Protein AF-A0A914RBF8-F1 (afdb_monomer_lite)

Structure (mmCIF, N/CA/C/O backbone):
data_AF-A0A914RBF8-F1
#
_entry.id   AF-A0A914RBF8-F1
#
loop_
_atom_site.group_PDB
_atom_site.id
_atom_site.type_symbol
_atom_site.label_atom_id
_atom_site.label_alt_id
_atom_site.label_comp_id
_atom_site.label_asym_id
_atom_site.label_entity_id
_atom_site.label_seq_id
_atom_site.pdbx_PDB_ins_code
_atom_site.Cartn_x
_atom_site.Cartn_y
_atom_site.Cartn_z
_atom_site.occupancy
_atom_site.B_iso_or_equiv
_atom_site.auth_seq_id
_atom_site.auth_comp_id
_atom_site.auth_asym_id
_atom_site.auth_atom_id
_atom_site.pdbx_PDB_model_num
ATOM 1 N N . MET A 1 1 ? 7.954 24.499 -14.916 1.00 30.42 1 MET A N 1
ATOM 2 C CA . MET A 1 1 ? 7.091 23.729 -15.839 1.00 30.42 1 MET A CA 1
ATOM 3 C C . MET A 1 1 ? 6.649 22.461 -15.125 1.00 30.42 1 MET A C 1
ATOM 5 O O . MET A 1 1 ? 7.483 21.594 -14.913 1.00 30.42 1 MET A O 1
ATOM 9 N N . PHE A 1 2 ? 5.389 22.369 -14.696 1.00 33.75 2 PHE A N 1
ATOM 10 C CA . PHE A 1 2 ? 4.812 21.127 -14.166 1.00 33.75 2 PHE A CA 1
ATOM 11 C C . PHE A 1 2 ? 3.818 20.620 -15.201 1.00 33.75 2 PHE A C 1
ATOM 13 O O . PHE A 1 2 ? 2.811 21.271 -15.466 1.00 33.75 2 PHE A O 1
ATOM 20 N N . GLN A 1 3 ? 4.165 19.519 -15.857 1.00 31.67 3 GLN A N 1
ATOM 21 C CA . GLN A 1 3 ? 3.517 19.071 -17.077 1.00 31.67 3 GLN A CA 1
ATOM 22 C C . GLN A 1 3 ? 3.011 17.631 -16.903 1.00 31.67 3 GLN A C 1
ATOM 24 O O . GLN A 1 3 ? 3.772 16.730 -16.564 1.00 31.67 3 GLN A O 1
ATOM 29 N N . PHE A 1 4 ? 1.706 17.483 -17.163 1.00 34.62 4 PHE A N 1
ATOM 30 C CA . PHE A 1 4 ? 0.874 16.275 -17.275 1.00 34.62 4 PHE A CA 1
ATOM 31 C C . PHE A 1 4 ? 0.434 15.545 -15.995 1.00 34.62 4 PHE A C 1
ATOM 33 O O . PHE A 1 4 ? 0.942 14.487 -15.635 1.00 34.62 4 PHE A O 1
ATOM 40 N N . ALA A 1 5 ? -0.671 16.029 -15.418 1.00 35.94 5 ALA A N 1
ATOM 41 C CA . ALA A 1 5 ? -1.619 15.196 -14.684 1.00 35.94 5 ALA A CA 1
ATOM 42 C C . ALA A 1 5 ? -2.454 14.363 -15.681 1.00 35.94 5 ALA A C 1
ATOM 44 O O . ALA A 1 5 ? -3.587 14.709 -16.007 1.00 35.94 5 ALA A O 1
ATOM 45 N N . TYR A 1 6 ? -1.892 13.264 -16.195 1.00 43.06 6 TYR A N 1
ATOM 46 C CA . TYR A 1 6 ? -2.734 12.165 -16.674 1.00 43.06 6 TYR A CA 1
ATOM 47 C C . TYR A 1 6 ? -3.381 11.560 -15.429 1.00 43.06 6 TYR A C 1
ATOM 49 O O . TYR A 1 6 ? -2.685 11.023 -14.569 1.00 43.06 6 TYR A O 1
ATOM 57 N N . VAL A 1 7 ? -4.695 11.718 -15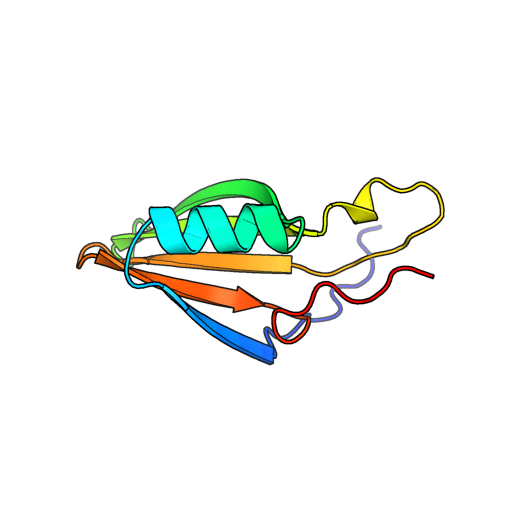.291 1.00 46.44 7 VAL A N 1
ATOM 58 C CA . VAL A 1 7 ? -5.459 11.158 -14.173 1.00 46.44 7 VAL A CA 1
ATOM 59 C C . VAL A 1 7 ? -5.397 9.635 -14.290 1.00 46.44 7 VAL A C 1
ATOM 61 O O . VAL A 1 7 ? -6.207 9.031 -14.989 1.00 46.44 7 VAL A O 1
ATOM 64 N N . LEU A 1 8 ? -4.409 9.013 -13.642 1.00 56.53 8 LEU A N 1
ATOM 65 C CA . LEU A 1 8 ? -4.382 7.574 -13.406 1.00 56.53 8 LEU A CA 1
ATOM 66 C C . LEU A 1 8 ? -5.606 7.254 -12.546 1.00 56.53 8 LEU A C 1
ATOM 68 O O . LEU A 1 8 ? -5.601 7.449 -11.331 1.00 56.53 8 LEU A O 1
ATOM 72 N N . ARG A 1 9 ? -6.706 6.862 -13.189 1.00 62.25 9 ARG A N 1
ATOM 73 C CA . ARG A 1 9 ? -7.884 6.382 -12.475 1.00 62.25 9 ARG A CA 1
ATOM 74 C C . ARG A 1 9 ? -7.519 5.020 -11.905 1.00 62.25 9 ARG A C 1
ATOM 76 O O . ARG A 1 9 ? -7.147 4.131 -12.665 1.00 62.25 9 ARG A O 1
ATOM 83 N N . TYR A 1 10 ? -7.611 4.870 -10.586 1.00 64.19 10 TYR A N 1
ATOM 84 C CA . TYR A 1 10 ? -7.568 3.548 -9.974 1.00 64.19 10 TYR A CA 1
ATOM 85 C C . TYR A 1 10 ? -8.670 2.702 -10.621 1.00 64.19 10 TYR A C 1
ATOM 87 O O . TYR A 1 10 ? -9.836 3.097 -10.602 1.00 64.19 10 TYR A O 1
ATOM 95 N N . ASN A 1 11 ? -8.282 1.616 -11.280 1.00 72.31 11 ASN A N 1
ATOM 96 C CA . ASN A 1 11 ? -9.155 0.799 -12.123 1.00 72.31 11 ASN A CA 1
ATOM 97 C C . ASN A 1 11 ? -9.515 -0.536 -11.464 1.00 72.31 11 ASN A C 1
ATOM 99 O O . ASN A 1 11 ? -10.352 -1.263 -11.992 1.00 72.31 11 ASN A O 1
ATOM 103 N N . HIS A 1 12 ? -8.903 -0.842 -10.320 1.00 81.69 12 HIS A N 1
ATOM 104 C CA . HIS A 1 12 ? -9.111 -2.087 -9.604 1.00 81.69 12 HIS A CA 1
ATOM 105 C C . HIS A 1 12 ? -9.017 -1.891 -8.092 1.00 81.69 12 HIS A C 1
ATOM 107 O O . HIS 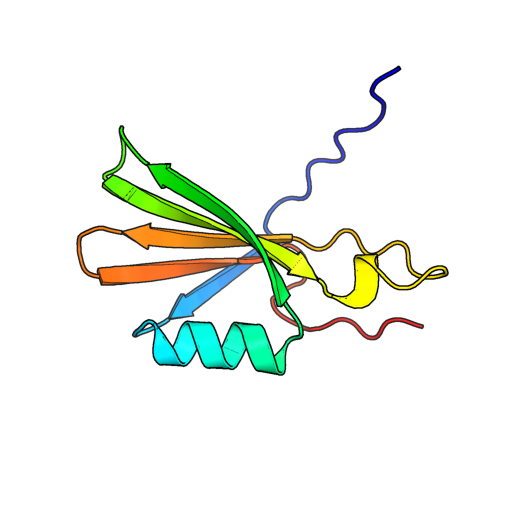A 1 12 ? -8.226 -1.079 -7.603 1.00 81.69 12 HIS A O 1
ATOM 113 N N . GLU A 1 13 ? -9.843 -2.641 -7.365 1.00 88.31 13 GLU A N 1
ATOM 114 C CA . GLU A 1 13 ? -9.893 -2.653 -5.908 1.00 88.31 13 GLU A CA 1
ATOM 115 C C . GLU A 1 13 ? -9.644 -4.072 -5.395 1.00 88.31 13 GLU A C 1
ATOM 117 O O . GLU A 1 13 ? -10.221 -5.032 -5.899 1.00 88.31 13 GLU A O 1
ATOM 122 N N . GLN A 1 14 ? -8.809 -4.178 -4.367 1.00 88.69 14 GLN A N 1
ATOM 123 C CA . GLN A 1 14 ? -8.476 -5.411 -3.670 1.00 88.69 14 GLN A CA 1
ATOM 124 C C . GLN A 1 14 ? -8.713 -5.194 -2.177 1.00 88.69 14 GLN A C 1
ATOM 126 O O . GLN A 1 14 ? -8.195 -4.244 -1.590 1.00 88.69 14 GLN A O 1
ATOM 131 N N . VAL A 1 15 ? -9.485 -6.076 -1.553 1.00 92.44 15 VAL A N 1
ATOM 132 C CA . VAL A 1 15 ? -9.678 -6.076 -0.099 1.00 92.44 15 VAL A CA 1
ATOM 133 C C . VAL A 1 15 ? -8.691 -7.060 0.521 1.00 92.44 15 VAL A C 1
ATOM 135 O O . VAL A 1 15 ? -8.455 -8.129 -0.045 1.00 92.44 15 VAL A O 1
ATOM 138 N N . PHE A 1 16 ? -8.118 -6.688 1.662 1.00 93.25 16 PHE A N 1
ATOM 139 C CA . PHE A 1 16 ? -7.230 -7.534 2.454 1.00 93.25 16 PHE A CA 1
ATOM 140 C C . PHE A 1 16 ? -7.863 -7.780 3.818 1.00 93.25 16 PHE A C 1
ATOM 142 O O . PHE A 1 16 ? -8.393 -6.851 4.432 1.00 93.25 16 PHE A O 1
ATOM 149 N N . ALA A 1 17 ? -7.803 -9.019 4.299 1.00 91.94 17 ALA A N 1
ATOM 150 C CA . ALA A 1 17 ? -8.355 -9.374 5.600 1.00 91.94 17 ALA A CA 1
ATOM 151 C C . ALA A 1 17 ? -7.506 -8.828 6.759 1.00 91.94 17 ALA A C 1
ATOM 153 O O . ALA A 1 17 ? -8.024 -8.597 7.849 1.00 91.94 17 ALA A O 1
ATOM 154 N N . ASN A 1 18 ? -6.198 -8.651 6.542 1.00 93.88 18 ASN A N 1
ATOM 155 C CA . ASN A 1 18 ? -5.248 -8.202 7.556 1.00 93.88 18 ASN A CA 1
ATOM 156 C C . ASN A 1 18 ? -3.948 -7.650 6.934 1.00 93.88 18 ASN A C 1
ATOM 158 O O . ASN A 1 18 ? -3.745 -7.653 5.715 1.00 93.88 18 ASN A O 1
ATOM 162 N N . ASP A 1 19 ? -3.058 -7.172 7.803 1.00 94.31 19 ASP A N 1
ATOM 163 C CA . ASP A 1 19 ? -1.766 -6.602 7.421 1.00 94.31 19 ASP A CA 1
ATOM 164 C C . ASP A 1 19 ? -0.792 -7.626 6.821 1.00 94.31 19 ASP A C 1
ATOM 166 O O . ASP A 1 19 ? 0.050 -7.246 6.001 1.00 94.31 19 ASP A O 1
ATOM 170 N N . ASP A 1 20 ? -0.917 -8.908 7.172 1.00 95.69 20 ASP A N 1
ATOM 171 C CA . ASP A 1 20 ? -0.068 -9.974 6.634 1.00 95.69 20 ASP A CA 1
ATOM 172 C C . ASP A 1 20 ? -0.412 -10.264 5.170 1.00 95.69 20 ASP A C 1
ATOM 174 O O . ASP A 1 20 ? 0.487 -10.351 4.331 1.00 95.69 20 ASP A O 1
ATOM 178 N N . GLU A 1 21 ? -1.702 -10.331 4.828 1.00 94.75 21 GLU A N 1
ATOM 179 C CA . GLU A 1 21 ? -2.164 -10.473 3.442 1.00 94.75 21 GLU A CA 1
ATOM 180 C C . GLU A 1 21 ? -1.722 -9.295 2.576 1.00 94.75 21 GLU A C 1
ATOM 182 O O . GLU A 1 21 ? -1.189 -9.492 1.481 1.00 94.75 21 GLU A O 1
ATOM 187 N N . LEU A 1 22 ? -1.872 -8.069 3.088 1.00 94.12 22 LEU A N 1
ATOM 188 C CA . LEU A 1 22 ? -1.369 -6.879 2.409 1.00 94.12 22 LEU A CA 1
ATOM 189 C C . LEU A 1 22 ? 0.151 -6.961 2.205 1.00 94.12 22 LEU A C 1
ATOM 191 O O . LEU A 1 22 ? 0.652 -6.675 1.118 1.00 94.12 22 LEU A O 1
ATOM 195 N N . SER A 1 23 ? 0.897 -7.343 3.242 1.00 94.56 23 SER A N 1
ATOM 196 C CA . SER A 1 23 ? 2.361 -7.418 3.191 1.00 94.56 23 SER A CA 1
ATOM 197 C C . SER A 1 23 ? 2.839 -8.470 2.194 1.00 94.56 23 SER A C 1
ATOM 199 O O . SER A 1 23 ? 3.771 -8.216 1.424 1.00 94.56 23 SER A O 1
ATOM 201 N N . LYS A 1 24 ? 2.170 -9.627 2.157 1.00 93.44 24 LYS A N 1
ATOM 202 C CA . LYS A 1 24 ? 2.411 -10.680 1.172 1.00 93.44 24 LYS A CA 1
ATOM 203 C C . LYS A 1 24 ? 2.154 -10.164 -0.244 1.00 93.44 24 LYS A C 1
ATOM 205 O O . LYS A 1 24 ? 3.051 -10.252 -1.081 1.00 93.44 24 LYS A O 1
ATOM 210 N N . PHE A 1 25 ? 1.005 -9.529 -0.481 1.00 90.06 25 PHE A N 1
ATOM 211 C CA . PHE A 1 25 ? 0.658 -8.953 -1.782 1.00 90.06 25 PHE A CA 1
ATOM 212 C C . PHE A 1 25 ? 1.671 -7.898 -2.246 1.00 90.06 25 PHE A C 1
ATOM 214 O O . PHE A 1 25 ? 2.131 -7.935 -3.387 1.00 90.06 25 PHE A O 1
ATOM 221 N N . VAL A 1 26 ? 2.063 -6.977 -1.360 1.00 91.19 26 VAL A N 1
ATOM 222 C CA . VAL A 1 26 ? 3.075 -5.944 -1.632 1.00 91.19 26 VAL A CA 1
ATOM 223 C C . VAL A 1 26 ? 4.394 -6.577 -2.074 1.00 91.19 26 VAL A C 1
ATOM 225 O O . VAL A 1 26 ? 4.981 -6.149 -3.070 1.00 91.19 26 VAL A O 1
ATOM 228 N N . LYS A 1 27 ? 4.852 -7.607 -1.355 1.00 89.81 27 LYS A N 1
ATOM 229 C CA . LYS A 1 27 ? 6.122 -8.287 -1.624 1.00 89.81 27 LYS A CA 1
ATOM 230 C C . LYS A 1 27 ? 6.087 -9.067 -2.937 1.00 89.81 27 LYS A C 1
ATOM 232 O O . LYS A 1 27 ? 6.988 -8.898 -3.758 1.00 89.81 27 LYS 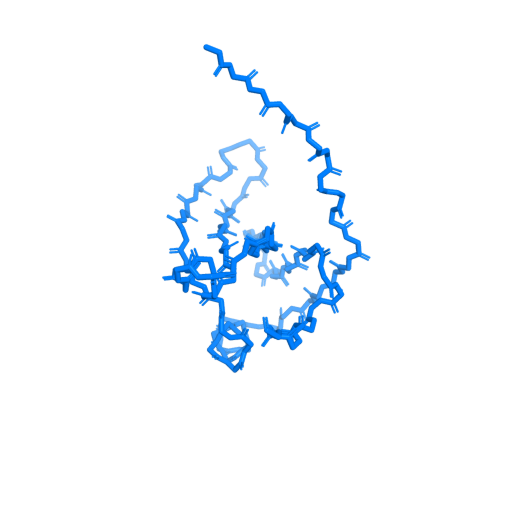A O 1
ATOM 237 N N . GLU A 1 28 ? 5.067 -9.898 -3.133 1.00 88.69 28 GLU A N 1
ATOM 238 C CA . GLU A 1 28 ? 4.941 -10.780 -4.301 1.00 88.69 28 GLU A CA 1
ATOM 239 C C . GLU A 1 28 ? 4.781 -9.984 -5.601 1.00 88.69 28 GLU A C 1
ATOM 241 O O . GLU A 1 28 ? 5.396 -10.324 -6.609 1.00 88.69 28 GLU A O 1
ATOM 246 N N . ASN A 1 29 ? 4.064 -8.857 -5.558 1.00 85.12 29 ASN A N 1
ATOM 247 C CA . ASN A 1 29 ? 3.810 -8.020 -6.735 1.00 85.12 29 ASN A CA 1
ATOM 248 C C . ASN A 1 29 ? 4.825 -6.877 -6.911 1.00 85.12 29 ASN A C 1
ATOM 250 O O . ASN A 1 29 ? 4.725 -6.077 -7.839 1.00 85.12 29 ASN A O 1
ATOM 254 N N . GLY A 1 30 ? 5.844 -6.797 -6.049 1.00 87.12 30 GLY A N 1
ATOM 255 C CA . GLY A 1 30 ? 6.933 -5.836 -6.207 1.00 87.12 30 GLY A CA 1
ATOM 256 C C . GLY A 1 30 ? 6.509 -4.379 -6.019 1.00 87.12 30 GLY A C 1
ATOM 257 O O . GLY A 1 30 ? 6.957 -3.506 -6.762 1.00 87.12 30 GLY A O 1
ATOM 258 N N . TRP A 1 31 ? 5.675 -4.104 -5.022 1.00 88.69 31 TRP A N 1
ATOM 259 C CA . TRP A 1 31 ? 5.303 -2.749 -4.630 1.00 88.69 31 TRP A CA 1
ATOM 260 C C . TRP A 1 31 ? 6.318 -2.167 -3.646 1.00 88.69 31 TRP A C 1
ATOM 262 O O . TRP A 1 31 ? 6.754 -2.823 -2.701 1.00 88.69 31 TRP A O 1
ATOM 272 N N . LEU A 1 32 ? 6.678 -0.901 -3.834 1.00 90.31 32 LEU A N 1
ATOM 273 C CA . LEU A 1 32 ? 7.561 -0.163 -2.939 1.00 90.31 32 LEU A CA 1
ATOM 274 C C . LEU A 1 32 ? 6.787 0.963 -2.266 1.00 90.31 32 LEU A C 1
ATOM 276 O O . LEU A 1 32 ? 6.173 1.799 -2.929 1.00 90.31 32 LEU A O 1
ATOM 280 N N . LYS A 1 33 ? 6.820 0.983 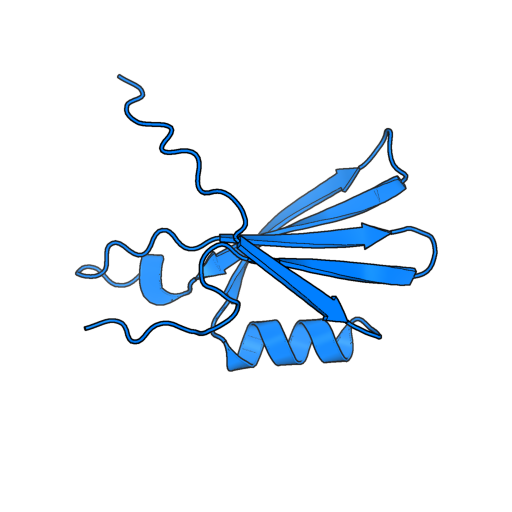-0.932 1.00 93.69 33 LYS A N 1
ATOM 281 C CA . LYS A 1 33 ? 6.155 2.012 -0.133 1.00 93.69 33 LYS A CA 1
ATOM 282 C C . LYS A 1 33 ? 6.823 3.362 -0.382 1.00 93.69 33 LYS A C 1
ATOM 284 O O . LYS A 1 33 ? 8.030 3.515 -0.212 1.00 93.69 33 LYS A O 1
ATOM 289 N N . PHE A 1 34 ? 6.016 4.341 -0.762 1.00 89.06 34 PHE A N 1
ATOM 290 C CA . PHE A 1 34 ? 6.434 5.722 -0.968 1.00 89.06 34 PHE A CA 1
ATOM 291 C C . PHE A 1 34 ? 6.159 6.580 0.257 1.00 89.06 34 PHE A C 1
ATOM 293 O O . PHE A 1 34 ? 7.013 7.341 0.702 1.00 89.06 34 PHE A O 1
ATOM 300 N N . LYS A 1 35 ? 4.929 6.492 0.765 1.00 93.44 35 LYS A N 1
ATOM 301 C CA . LYS A 1 35 ? 4.421 7.429 1.759 1.00 93.44 35 LYS A CA 1
ATOM 302 C C . LYS A 1 35 ? 3.297 6.804 2.561 1.00 93.44 35 LYS A C 1
ATOM 304 O O . LYS A 1 35 ? 2.518 6.020 2.033 1.00 93.44 35 LYS A O 1
ATOM 309 N N . GLU A 1 36 ? 3.185 7.207 3.814 1.00 96.50 36 GLU A N 1
ATOM 310 C CA . GLU A 1 36 ? 2.043 6.918 4.671 1.00 96.50 36 GLU A CA 1
ATOM 311 C C . GLU A 1 36 ? 1.528 8.222 5.276 1.00 96.50 36 GLU A C 1
ATOM 313 O O . GLU A 1 36 ? 2.312 9.105 5.626 1.00 96.50 36 GLU A O 1
ATOM 318 N N . LEU A 1 37 ? 0.208 8.368 5.339 1.00 95.88 37 LEU A N 1
ATOM 319 C CA . LEU A 1 37 ? -0.472 9.557 5.832 1.00 95.88 37 LEU A CA 1
ATOM 320 C C . LEU A 1 37 ? -1.655 9.164 6.707 1.00 95.88 37 LEU A C 1
ATOM 322 O O . LEU A 1 37 ? -2.516 8.401 6.274 1.00 95.88 37 LEU A O 1
ATOM 326 N N . LYS A 1 38 ? -1.757 9.761 7.895 1.00 95.44 38 LYS A N 1
ATOM 327 C CA . LYS A 1 38 ? -2.975 9.679 8.705 1.00 95.44 38 LYS A CA 1
ATOM 328 C C . LYS A 1 38 ? -4.095 10.483 8.034 1.00 95.44 38 LYS A C 1
ATOM 330 O O . LYS A 1 38 ? -3.901 11.646 7.675 1.00 95.44 38 LYS A O 1
ATOM 335 N N . ARG A 1 39 ? -5.278 9.892 7.867 1.00 93.44 39 ARG A N 1
ATOM 336 C CA . ARG A 1 39 ? -6.447 10.529 7.233 1.00 93.44 39 ARG A CA 1
ATOM 337 C C . ARG A 1 39 ? -7.287 11.252 8.291 1.00 93.44 39 ARG A C 1
ATOM 339 O O . ARG A 1 39 ? -8.363 10.797 8.650 1.00 93.44 39 ARG A O 1
ATOM 346 N N . VAL A 1 40 ? -6.806 12.401 8.771 1.00 88.69 40 VAL A N 1
ATOM 347 C CA . VAL A 1 40 ? -7.368 13.137 9.931 1.00 88.69 40 VAL A CA 1
ATOM 348 C C . VAL A 1 40 ? -8.895 13.323 9.8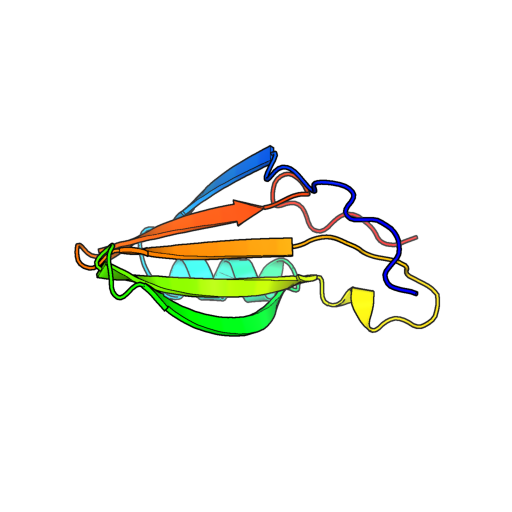93 1.00 88.69 40 VAL A C 1
ATOM 350 O O . VAL A 1 40 ? -9.539 13.189 10.923 1.00 88.69 40 VAL A O 1
ATOM 353 N N . GLN A 1 41 ? -9.485 13.596 8.725 1.00 89.06 41 GLN A N 1
ATOM 354 C CA . GLN A 1 41 ? -10.937 13.809 8.591 1.00 89.06 41 GLN A CA 1
ATOM 355 C C . GLN A 1 41 ? -11.758 12.524 8.407 1.00 89.06 41 GLN A C 1
ATOM 357 O O . GLN A 1 41 ? -12.962 12.545 8.632 1.00 89.06 41 GLN A O 1
ATOM 362 N N . LYS A 1 42 ? -11.140 11.432 7.938 1.00 86.88 42 LYS A N 1
ATOM 363 C CA . LYS A 1 42 ? -11.838 10.181 7.586 1.00 86.88 42 LYS A CA 1
ATOM 364 C C . LYS A 1 42 ? -11.531 9.023 8.538 1.00 86.88 42 LYS A C 1
ATOM 366 O O . LYS A 1 42 ? -12.181 7.996 8.427 1.00 86.88 42 LYS A O 1
ATOM 371 N N . GLY A 1 43 ? -10.565 9.188 9.441 1.00 88.31 43 GLY A N 1
ATOM 372 C CA . GLY A 1 43 ? -10.037 8.094 10.254 1.00 88.31 43 GLY A CA 1
ATOM 373 C C . GLY A 1 43 ? -9.040 7.222 9.486 1.00 88.31 43 GLY A C 1
ATOM 374 O O . GLY A 1 43 ? -8.996 7.224 8.248 1.00 88.31 43 GLY A O 1
ATOM 375 N N . GLY A 1 44 ? -8.193 6.508 10.222 1.00 93.44 44 GLY A N 1
ATOM 376 C CA . GLY A 1 44 ? -7.233 5.563 9.661 1.00 93.44 44 GLY A CA 1
ATOM 377 C C . GLY A 1 44 ? -6.065 6.175 8.878 1.00 93.44 44 GLY A C 1
ATOM 378 O O . GLY A 1 44 ? -5.652 7.325 9.084 1.00 93.44 44 GLY A O 1
ATOM 379 N N . TYR A 1 45 ? -5.508 5.382 7.961 1.00 95.94 45 TYR A N 1
ATOM 380 C CA . TYR A 1 45 ? -4.275 5.673 7.224 1.00 95.94 45 TYR A CA 1
ATOM 381 C C . TYR A 1 45 ? -4.428 5.456 5.716 1.00 95.94 45 TYR A C 1
ATOM 383 O O . TYR A 1 45 ? -5.132 4.565 5.254 1.00 95.94 45 TYR A O 1
ATOM 391 N N . ALA A 1 46 ? -3.727 6.278 4.938 1.00 95.44 46 ALA A N 1
ATOM 392 C CA . ALA A 1 46 ? -3.507 6.104 3.510 1.00 95.44 46 ALA A CA 1
ATOM 393 C C . ALA A 1 46 ? -2.029 5.787 3.267 1.00 95.44 46 ALA A C 1
ATOM 395 O O . ALA A 1 46 ? -1.157 6.570 3.649 1.00 95.44 46 ALA A O 1
ATOM 396 N N . ILE A 1 47 ? -1.747 4.671 2.605 1.00 96.19 47 ILE A N 1
ATOM 397 C CA . ILE A 1 47 ? -0.403 4.235 2.242 1.00 96.19 47 ILE A CA 1
ATOM 398 C C . ILE A 1 47 ? -0.290 4.225 0.722 1.00 96.19 47 ILE A C 1
ATOM 400 O O . ILE A 1 47 ? -1.085 3.602 0.029 1.00 96.19 47 ILE A O 1
ATOM 404 N N . TYR A 1 48 ? 0.712 4.917 0.205 1.00 93.25 48 TYR A N 1
ATOM 405 C CA . TYR A 1 48 ? 0.985 5.027 -1.218 1.00 93.25 48 TYR A CA 1
ATOM 406 C C . TYR A 1 48 ? 2.177 4.149 -1.568 1.00 93.25 48 TYR A C 1
ATOM 408 O O . TYR A 1 48 ? 3.220 4.219 -0.910 1.00 93.25 48 TYR A O 1
ATOM 416 N N . TYR A 1 49 ? 2.034 3.379 -2.636 1.00 91.81 49 TYR A N 1
ATOM 417 C CA . TYR A 1 49 ? 3.074 2.548 -3.217 1.00 91.81 49 TYR A CA 1
ATOM 418 C C . TYR A 1 49 ? 3.259 2.898 -4.693 1.00 91.81 49 TYR A C 1
ATOM 420 O O . TYR A 1 49 ? 2.308 3.286 -5.373 1.00 91.81 49 TYR A O 1
ATOM 428 N N . TYR A 1 50 ? 4.478 2.711 -5.185 1.00 88.38 50 TYR A N 1
ATOM 429 C CA . TYR A 1 50 ? 4.791 2.662 -6.612 1.00 88.38 50 TYR A CA 1
ATOM 430 C C . TYR A 1 50 ? 5.333 1.279 -6.967 1.00 88.38 50 TYR A C 1
ATOM 432 O O . TYR A 1 50 ? 5.885 0.576 -6.116 1.00 88.38 50 TYR A O 1
ATOM 440 N N . CYS A 1 51 ? 5.196 0.880 -8.225 1.00 86.31 51 CYS A N 1
ATOM 441 C CA . CYS A 1 51 ? 5.800 -0.360 -8.704 1.00 86.31 51 CYS A CA 1
ATOM 442 C C . CYS A 1 51 ? 7.339 -0.275 -8.677 1.00 86.31 51 CYS A C 1
ATOM 444 O O . CYS A 1 51 ? 7.919 0.742 -9.069 1.00 86.31 51 CYS A O 1
ATOM 446 N N . LYS A 1 52 ? 8.023 -1.348 -8.254 1.00 85.00 52 LYS A N 1
ATOM 447 C CA . LYS A 1 52 ? 9.492 -1.398 -8.120 1.00 85.00 52 LYS A CA 1
ATOM 448 C C . LYS A 1 52 ? 10.256 -1.025 -9.389 1.00 85.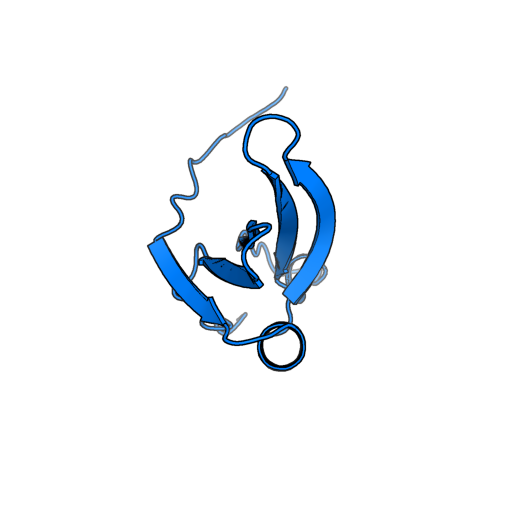00 52 LYS A C 1
ATOM 450 O O . LYS A 1 52 ? 11.349 -0.469 -9.286 1.00 85.00 52 LYS A O 1
ATOM 455 N N . ALA A 1 53 ? 9.692 -1.303 -10.562 1.00 80.19 53 ALA A N 1
ATOM 456 C CA . ALA A 1 53 ? 10.368 -1.073 -11.831 1.00 80.19 53 ALA A CA 1
ATOM 457 C C . ALA A 1 53 ? 10.458 0.402 -12.225 1.00 80.19 53 ALA A C 1
ATOM 459 O O . ALA A 1 53 ? 11.207 0.726 -13.134 1.00 80.19 53 ALA A O 1
ATOM 460 N N . ILE A 1 54 ? 9.795 1.320 -11.507 1.00 76.69 54 ILE A N 1
ATOM 461 C CA . ILE A 1 54 ? 10.047 2.762 -11.675 1.00 76.69 54 ILE A CA 1
ATOM 462 C C . ILE A 1 54 ? 11.525 3.126 -11.441 1.00 76.69 54 ILE A C 1
ATOM 464 O O . ILE A 1 54 ? 11.980 4.189 -11.851 1.00 76.69 54 ILE A O 1
ATOM 468 N N . LYS A 1 55 ? 12.274 2.259 -10.744 1.00 72.50 55 LYS A N 1
ATOM 469 C CA . LYS A 1 55 ? 13.711 2.408 -10.498 1.00 72.50 55 LYS A CA 1
ATOM 470 C C . LYS A 1 55 ? 14.590 1.806 -11.600 1.00 72.50 55 LYS A C 1
ATOM 472 O O . LYS A 1 55 ? 15.806 1.936 -11.511 1.00 72.50 55 LYS A O 1
ATOM 477 N N . TRP A 1 56 ? 14.026 1.105 -12.582 1.00 77.62 56 TRP A N 1
ATOM 478 C CA . TRP A 1 56 ? 14.801 0.533 -13.683 1.00 77.62 56 TRP A CA 1
ATOM 479 C C . TRP A 1 56 ? 15.026 1.629 -14.725 1.00 77.62 56 TRP A C 1
ATOM 481 O O . TRP A 1 56 ? 14.075 2.295 -15.126 1.00 77.62 56 TRP A O 1
ATOM 491 N N . MET A 1 57 ? 16.283 1.844 -15.126 1.00 65.12 57 MET A N 1
ATOM 492 C CA . MET A 1 57 ? 16.679 2.999 -15.950 1.00 65.12 57 MET A CA 1
ATOM 493 C C . MET A 1 57 ? 15.893 3.105 -17.264 1.00 65.12 57 MET A C 1
ATOM 495 O O . MET A 1 57 ? 15.594 4.214 -17.702 1.00 65.12 57 MET A O 1
ATOM 499 N N . ASP A 1 58 ? 15.494 1.966 -17.831 1.00 74.94 58 ASP A N 1
ATOM 500 C CA . ASP A 1 58 ? 14.825 1.888 -19.132 1.00 74.94 58 ASP A CA 1
ATOM 501 C C . ASP A 1 58 ? 13.297 1.733 -19.033 1.00 74.94 58 ASP A C 1
ATOM 503 O O . ASP A 1 58 ? 12.597 1.775 -20.043 1.00 74.94 58 ASP A O 1
ATOM 507 N N . VAL A 1 59 ? 12.741 1.624 -17.819 1.00 69.44 59 VAL A N 1
ATOM 508 C CA . VAL A 1 59 ? 11.308 1.372 -17.617 1.00 69.44 59 VAL A CA 1
ATOM 509 C C . VAL A 1 59 ? 10.601 2.608 -17.075 1.00 69.44 59 VAL A C 1
ATOM 511 O O . VAL A 1 59 ? 10.770 3.024 -15.930 1.00 69.44 59 VAL A O 1
ATOM 514 N N . ARG A 1 60 ? 9.696 3.174 -17.881 1.00 71.38 60 ARG A N 1
ATOM 515 C CA . ARG A 1 60 ? 8.806 4.273 -17.464 1.00 71.38 60 ARG A CA 1
ATOM 516 C C . ARG A 1 60 ? 7.504 3.749 -16.858 1.00 71.38 60 ARG A C 1
ATOM 518 O O . ARG A 1 60 ? 6.417 4.093 -17.324 1.00 71.38 60 ARG A O 1
ATOM 525 N N . CYS A 1 61 ? 7.605 2.934 -15.811 1.00 77.62 61 CYS A N 1
ATOM 526 C CA . CYS A 1 61 ? 6.425 2.456 -15.096 1.00 77.62 61 CYS A CA 1
ATOM 527 C C . CYS A 1 61 ? 5.756 3.610 -14.330 1.00 77.62 61 CYS A C 1
ATOM 529 O O . CYS A 1 61 ? 6.413 4.363 -13.612 1.00 77.62 61 CYS A O 1
ATOM 531 N N . ARG A 1 62 ? 4.431 3.736 -14.463 1.00 77.56 62 ARG A N 1
ATOM 532 C CA . ARG A 1 62 ? 3.622 4.771 -13.791 1.00 77.56 62 ARG A CA 1
ATOM 533 C C . ARG A 1 62 ? 2.607 4.201 -12.804 1.00 77.56 62 ARG A C 1
ATOM 535 O O . ARG A 1 62 ? 1.754 4.941 -12.325 1.00 77.56 62 ARG A O 1
ATOM 542 N N . HIS A 1 63 ? 2.667 2.902 -12.522 1.00 82.62 63 HIS A N 1
ATOM 543 C CA . HIS A 1 63 ? 1.669 2.260 -11.682 1.00 82.62 63 HIS A CA 1
ATOM 544 C C . HIS A 1 63 ? 1.808 2.634 -10.216 1.00 82.62 63 HIS A C 1
ATOM 546 O O . HIS A 1 63 ? 2.903 2.648 -9.642 1.00 82.62 63 HIS A O 1
ATOM 552 N N . MET A 1 64 ? 0.648 2.912 -9.634 1.00 87.50 64 MET A N 1
ATOM 553 C CA . MET A 1 64 ? 0.482 3.344 -8.263 1.00 87.50 64 MET A CA 1
ATOM 554 C C . MET A 1 64 ? -0.539 2.445 -7.582 1.00 87.50 64 MET A C 1
ATOM 556 O O . MET A 1 64 ? -1.543 2.048 -8.177 1.00 87.50 64 MET A O 1
ATOM 560 N N . MET A 1 65 ? -0.305 2.193 -6.301 1.00 90.88 65 MET A N 1
ATOM 561 C CA . MET A 1 65 ? -1.290 1.584 -5.424 1.00 90.88 65 MET A CA 1
ATOM 562 C C . MET A 1 65 ? -1.522 2.495 -4.223 1.00 90.88 65 MET A C 1
ATOM 564 O O . MET A 1 65 ? -0.579 2.932 -3.563 1.00 90.88 65 MET A O 1
ATOM 568 N N . LEU A 1 66 ? -2.790 2.767 -3.935 1.00 93.25 66 LEU A N 1
ATOM 569 C CA . LEU A 1 66 ? -3.237 3.411 -2.709 1.00 93.25 66 LEU A CA 1
ATOM 570 C C . LEU A 1 66 ? -3.895 2.360 -1.827 1.00 93.25 66 LEU A C 1
ATOM 572 O O . LEU A 1 66 ? -4.920 1.806 -2.197 1.00 93.25 66 LEU A O 1
ATOM 576 N N . VAL A 1 67 ? -3.355 2.137 -0.640 1.00 95.31 67 VAL A N 1
ATOM 577 C CA . VAL A 1 67 ? -3.995 1.325 0.391 1.00 95.31 67 VAL A CA 1
ATOM 578 C C . VAL A 1 67 ? -4.619 2.244 1.424 1.00 95.31 67 VAL A C 1
ATOM 580 O O . VAL A 1 67 ? -3.957 3.133 1.955 1.00 95.31 67 VAL A O 1
ATOM 583 N N . VAL A 1 68 ? -5.891 2.024 1.721 1.00 95.94 68 VAL A N 1
ATOM 584 C CA . VAL A 1 68 ? -6.600 2.675 2.815 1.00 95.94 68 VAL A CA 1
ATOM 585 C C . VAL A 1 68 ? -6.795 1.651 3.924 1.00 95.94 68 VAL A C 1
ATOM 587 O O . VAL A 1 68 ? -7.406 0.612 3.695 1.00 95.94 68 VAL A O 1
ATOM 590 N N . LYS A 1 69 ? -6.262 1.952 5.108 1.00 96.19 69 LYS A N 1
ATOM 591 C CA . LYS A 1 69 ? -6.533 1.227 6.349 1.00 96.19 69 LYS A CA 1
ATOM 592 C C . LYS A 1 69 ? -7.540 2.043 7.145 1.00 96.19 69 LYS A C 1
ATOM 594 O O . LYS A 1 69 ? -7.195 3.133 7.598 1.00 96.19 69 LYS A O 1
ATOM 599 N N . GLU A 1 70 ? -8.768 1.566 7.252 1.00 93.50 70 GLU A N 1
ATOM 600 C CA . GLU A 1 70 ? -9.822 2.204 8.040 1.00 93.50 70 GLU A CA 1
ATOM 601 C C . GLU A 1 70 ? -9.685 1.812 9.528 1.00 93.50 70 GLU A C 1
ATOM 603 O O . GLU A 1 70 ? -9.137 0.759 9.856 1.00 93.50 70 GLU A O 1
ATOM 608 N N . ASP A 1 71 ? -10.188 2.641 10.450 1.00 90.25 71 ASP A N 1
ATOM 609 C CA . ASP A 1 71 ? -10.052 2.399 11.904 1.00 90.25 71 ASP A CA 1
ATOM 610 C C . ASP A 1 71 ? -10.815 1.151 12.390 1.00 90.25 71 ASP A C 1
ATOM 612 O O . ASP A 1 71 ? -10.523 0.608 13.453 1.00 90.25 71 ASP A O 1
ATOM 616 N N . ASN A 1 72 ? -11.778 0.668 11.601 1.00 88.38 72 ASN A N 1
ATOM 617 C CA . ASN A 1 72 ? -12.514 -0.570 11.863 1.00 88.38 72 ASN A CA 1
ATOM 618 C C . ASN A 1 72 ? -11.750 -1.842 11.441 1.00 88.38 72 ASN A C 1
ATOM 620 O O . ASN A 1 72 ? -12.309 -2.934 11.517 1.00 88.38 72 ASN A O 1
ATOM 624 N N . GLY A 1 73 ? -10.507 -1.708 10.967 1.00 86.62 73 GLY A N 1
ATOM 625 C CA . GLY A 1 73 ? -9.673 -2.820 10.513 1.00 86.62 73 GLY A CA 1
ATOM 626 C C . GLY A 1 73 ? -9.866 -3.213 9.046 1.00 86.62 73 GLY A C 1
ATOM 627 O O . GLY A 1 73 ? -9.168 -4.107 8.579 1.00 86.62 73 GLY A O 1
ATOM 628 N N . LEU A 1 74 ? -10.757 -2.553 8.294 1.00 92.69 74 LEU A N 1
ATOM 629 C CA . LEU A 1 74 ? -10.894 -2.787 6.855 1.00 92.69 74 LEU A CA 1
ATOM 630 C C . LEU A 1 74 ? -9.677 -2.233 6.100 1.00 92.69 74 LEU A C 1
ATOM 632 O O . LEU A 1 74 ? -9.308 -1.067 6.258 1.00 92.69 74 LEU A O 1
ATOM 636 N N . ILE A 1 75 ? -9.096 -3.054 5.225 1.00 96.75 75 ILE A N 1
ATOM 637 C CA . ILE A 1 75 ? -7.945 -2.684 4.400 1.00 96.75 75 ILE A CA 1
ATOM 638 C C . ILE A 1 75 ? -8.326 -2.822 2.926 1.00 96.75 75 ILE A C 1
ATOM 640 O O . ILE A 1 75 ? -8.634 -3.915 2.453 1.00 96.75 75 ILE A O 1
ATOM 644 N N . VAL A 1 76 ? -8.280 -1.713 2.184 1.00 94.38 76 VAL A N 1
ATOM 645 C CA . VAL A 1 76 ? -8.623 -1.671 0.753 1.00 94.38 76 VAL A CA 1
ATOM 646 C C . VAL A 1 76 ? -7.464 -1.096 -0.048 1.00 94.38 76 VAL A C 1
ATOM 648 O O . VAL A 1 76 ? -7.107 0.071 0.111 1.00 94.38 76 VAL A O 1
ATOM 651 N N . GLY A 1 77 ? -6.886 -1.902 -0.931 1.00 92.00 77 GLY A N 1
ATOM 652 C CA . GLY A 1 77 ? -5.957 -1.470 -1.967 1.00 92.00 77 GLY A CA 1
ATOM 653 C C . GLY A 1 77 ? -6.699 -1.040 -3.225 1.00 92.00 77 GLY A C 1
ATOM 654 O O . GLY A 1 77 ? -7.612 -1.717 -3.680 1.00 92.00 77 GLY A O 1
ATOM 655 N N . LYS A 1 78 ? -6.290 0.081 -3.809 1.00 90.69 78 LYS A N 1
ATOM 656 C CA . LYS A 1 78 ? -6.739 0.570 -5.109 1.00 90.69 78 LYS A CA 1
ATOM 657 C C . LYS A 1 78 ? -5.528 0.682 -6.012 1.00 90.69 78 LYS A C 1
ATOM 659 O O . LYS A 1 78 ? -4.588 1.404 -5.677 1.00 90.69 78 LYS A O 1
ATOM 664 N N . THR A 1 79 ? -5.533 -0.022 -7.132 1.00 85.00 79 THR A N 1
ATOM 665 C CA . THR A 1 79 ? -4.405 -0.069 -8.068 1.00 85.00 79 THR A CA 1
ATOM 666 C C . THR A 1 79 ? -4.789 0.550 -9.407 1.00 85.00 79 THR A C 1
ATOM 668 O O . THR A 1 79 ? -5.966 0.757 -9.710 1.00 85.00 79 THR A O 1
ATOM 671 N N . THR A 1 80 ? -3.783 0.933 -10.189 1.00 79.50 80 THR A N 1
ATOM 672 C CA . THR A 1 80 ? -3.954 1.520 -11.531 1.00 79.50 80 THR A CA 1
ATOM 673 C C . THR A 1 80 ? -3.710 0.510 -12.660 1.00 79.50 80 THR A C 1
ATOM 675 O O . THR A 1 80 ? -3.808 0.874 -13.827 1.00 79.50 80 THR A O 1
ATOM 678 N N . ASP A 1 81 ? -3.358 -0.733 -12.326 1.00 72.31 81 ASP A N 1
ATOM 679 C CA . ASP A 1 81 ? -2.903 -1.800 -13.232 1.00 72.31 81 ASP A CA 1
ATOM 680 C C . ASP A 1 81 ? -3.708 -3.103 -13.120 1.00 72.31 81 ASP A C 1
ATOM 682 O O . ASP A 1 81 ? -3.263 -4.147 -13.587 1.00 72.31 81 ASP A O 1
ATOM 686 N N . GLY A 1 82 ? -4.877 -3.092 -12.475 1.00 65.06 82 GLY A N 1
ATOM 687 C CA . GLY A 1 82 ? -5.592 -4.348 -12.226 1.00 65.06 82 GLY A CA 1
ATOM 688 C C . GLY A 1 82 ? -4.983 -5.206 -11.113 1.00 65.06 82 GLY A C 1
ATOM 689 O O . GLY A 1 82 ? -5.401 -6.346 -10.947 1.00 65.06 82 GLY A O 1
ATOM 690 N N . GLY A 1 83 ? -3.989 -4.698 -10.371 1.00 59.91 83 GLY A N 1
ATOM 691 C CA . GLY A 1 83 ? -3.311 -5.449 -9.312 1.00 59.91 83 GLY A CA 1
ATOM 692 C C . GLY A 1 83 ? -2.317 -6.484 -9.836 1.00 59.91 83 GLY A C 1
ATOM 693 O O . GLY A 1 83 ? -1.736 -7.214 -9.036 1.00 59.91 83 GLY A O 1
ATOM 694 N N . GLN A 1 84 ? -2.101 -6.538 -11.153 1.00 59.00 84 GLN A N 1
ATOM 695 C CA . GLN A 1 84 ? -1.108 -7.411 -11.756 1.00 59.00 84 GLN A CA 1
ATOM 696 C C . GLN A 1 84 ? 0.244 -6.694 -11.835 1.00 59.00 84 GLN A C 1
ATOM 698 O O . GLN A 1 84 ? 0.306 -5.546 -12.282 1.00 59.00 84 GLN A O 1
ATOM 703 N N . PRO A 1 85 ? 1.351 -7.364 -11.480 1.00 55.81 85 PRO A N 1
ATOM 704 C CA . PRO A 1 85 ? 2.671 -6.887 -11.831 1.00 55.81 85 PRO A CA 1
ATOM 705 C C . PRO A 1 85 ? 2.784 -7.038 -13.348 1.00 55.81 85 PRO A C 1
ATOM 707 O O . PRO A 1 85 ? 3.117 -8.109 -13.841 1.00 55.81 85 PRO A O 1
ATOM 710 N N . HIS A 1 86 ? 2.418 -5.999 -14.101 1.00 58.59 86 HIS A N 1
ATOM 711 C CA . HIS A 1 86 ? 2.622 -5.987 -15.547 1.00 58.59 86 HIS A CA 1
ATOM 712 C C . HIS A 1 86 ? 4.065 -6.404 -15.874 1.00 58.59 86 HIS A C 1
ATOM 714 O O . HIS A 1 86 ? 5.014 -6.027 -15.174 1.00 58.59 86 HIS A O 1
ATOM 720 N N . GLU A 1 87 ? 4.226 -7.215 -16.917 1.00 55.69 87 GLU A N 1
ATOM 721 C CA . GLU A 1 87 ? 5.547 -7.555 -17.424 1.00 55.69 87 GLU A CA 1
ATOM 722 C C . GLU A 1 87 ? 6.209 -6.273 -17.927 1.00 55.69 87 GLU A C 1
ATOM 724 O O . GLU A 1 87 ? 5.691 -5.570 -18.796 1.00 55.69 87 GLU A O 1
ATOM 729 N N . HIS A 1 88 ? 7.343 -5.937 -17.326 1.00 51.91 88 HIS A N 1
ATOM 730 C CA . HIS A 1 88 ? 8.188 -4.859 -17.804 1.00 51.91 88 HIS A CA 1
ATOM 731 C C . HIS A 1 88 ? 9.041 -5.464 -18.923 1.00 51.91 88 HIS A C 1
ATOM 733 O O . HIS A 1 88 ? 9.901 -6.297 -18.628 1.00 51.91 88 HIS A O 1
ATOM 739 N N . GLN A 1 89 ? 8.744 -5.121 -20.181 1.00 49.59 89 GLN A N 1
ATOM 740 C CA . GLN A 1 89 ? 9.646 -5.386 -21.308 1.00 49.59 89 GLN A CA 1
ATOM 741 C C . GLN A 1 89 ? 10.824 -4.417 -21.288 1.00 49.59 89 GLN A C 1
ATOM 743 O O . GLN A 1 89 ? 10.593 -3.228 -20.961 1.00 49.59 89 GLN A O 1
#

Secondary structure (DSSP, 8-state):
-----------EEEEESSHHHHHHHHHHTTEEEEEEEE-TTTSSEEEEEEEGGGGSTT-----EEEEEE-TTS-EEEEESSTT------

pLDDT: mean 80.42, std 17.67, range [30.42, 96.75]

Foldseek 3Di:
DDDDPPPLPLPAKDKDQAPVRVVVLCVVLQWDWDDKDAPVVQAFIKTKTFHNCCPPPPFVGDKMWIWTQHPVRIIMIGISPNSHSPDGD

Organism: Parascaris equorum (NCBI:txid6256)

Radius of gyration: 13.7 Å; chains: 1; bounding box: 29×34×33 Å

Sequence (89 aa):
MFQFAYVLRYNHEQVFANDDELSKFVKENGWLKFKELKRVQKGGYAIYYYCKAIKWMDVRCRHMMLVVKEDNGLIVGKTTDGGQPHEHQ